Protein AF-A0A932DGZ7-F1 (afdb_monomer_lite)

pLDDT: mean 84.35, std 19.64, range [39.84, 98.25]

Sequence (95 aa):
MAGGARKTRTPPRSKRRRAPHAPVQEQIADSILETIGNTPLVRLHRVTRGVRGDVLAKLEFLNPGGSVKDRIGPRMIRSAEQARRLRPGGTIVEA

Radius of gyration: 22.99 Å; chains: 1; bounding box: 71×27×53 Å

Foldseek 3Di:
DDDDDPDPPPDPPPPPPPDPDDPPPPDDDPDLLVQQDPADWAWDDPVCPPPPDTDTDRLQLPRPVRHVCSVVVVVVVVVCVVVVVDDVPDDDDDD

Structure (mmCIF, N/CA/C/O backbone):
data_AF-A0A932DGZ7-F1
#
_entry.id   AF-A0A932DGZ7-F1
#
loop_
_atom_site.group_PDB
_atom_site.id
_atom_site.type_symbol
_atom_site.label_atom_id
_atom_site.label_alt_id
_atom_site.label_comp_id
_atom_site.label_asym_id
_atom_site.label_entity_id
_atom_site.label_seq_id
_atom_site.pdbx_PDB_ins_code
_atom_site.Cartn_x
_atom_site.Cartn_y
_atom_site.Cartn_z
_atom_site.occupancy
_atom_site.B_iso_or_equiv
_atom_site.auth_seq_id
_atom_site.auth_comp_id
_atom_site.auth_asym_id
_atom_site.auth_atom_id
_atom_site.pdbx_PDB_model_num
ATOM 1 N N . MET A 1 1 ? -56.043 1.891 31.546 1.00 42.25 1 MET A N 1
ATOM 2 C CA . MET A 1 1 ? -55.492 1.277 30.319 1.00 42.25 1 MET A CA 1
ATOM 3 C C . MET A 1 1 ? -54.001 1.575 30.265 1.00 42.25 1 MET A C 1
ATOM 5 O O . MET A 1 1 ? -53.632 2.735 30.154 1.00 42.25 1 MET A O 1
ATOM 9 N N . ALA A 1 2 ? -53.154 0.566 30.478 1.00 43.38 2 ALA A N 1
ATOM 10 C CA . ALA A 1 2 ? -51.706 0.731 30.607 1.00 43.38 2 ALA A CA 1
ATOM 11 C C . ALA A 1 2 ? -51.020 0.549 29.242 1.00 43.38 2 ALA A C 1
ATOM 13 O O . ALA A 1 2 ? -50.976 -0.557 28.706 1.00 43.38 2 ALA A O 1
ATOM 14 N N . GLY A 1 3 ? -50.503 1.638 28.671 1.00 39.84 3 GLY A N 1
ATOM 15 C CA . GLY A 1 3 ? -49.711 1.620 27.440 1.00 39.84 3 GLY A CA 1
ATOM 16 C C . GLY A 1 3 ? -48.283 1.148 27.717 1.00 39.84 3 GLY A C 1
ATOM 17 O O . GLY A 1 3 ? -47.456 1.907 28.217 1.00 39.84 3 GLY A O 1
ATOM 18 N N . GLY A 1 4 ? -47.995 -0.118 27.414 1.00 40.78 4 GLY A N 1
ATOM 19 C CA . GLY A 1 4 ? -46.669 -0.714 27.568 1.00 40.78 4 GLY A CA 1
ATOM 20 C C . GLY A 1 4 ? -45.671 -0.167 26.546 1.00 40.78 4 GLY A C 1
ATOM 21 O O . GLY A 1 4 ? -45.754 -0.469 25.356 1.00 40.78 4 GLY A O 1
ATOM 22 N N . ALA A 1 5 ? -44.693 0.609 27.013 1.00 53.69 5 ALA A N 1
ATOM 23 C CA . ALA A 1 5 ? -43.564 1.053 26.205 1.00 53.69 5 ALA A CA 1
ATOM 24 C C . ALA A 1 5 ? -42.772 -0.160 25.678 1.00 53.69 5 ALA A C 1
ATOM 26 O O . ALA A 1 5 ? -42.224 -0.949 26.454 1.00 53.69 5 ALA A O 1
ATOM 27 N N . ARG A 1 6 ? -42.677 -0.308 24.348 1.00 55.12 6 ARG A N 1
ATOM 28 C CA . ARG A 1 6 ? -41.765 -1.269 23.707 1.00 55.12 6 ARG A CA 1
ATOM 29 C C . ARG A 1 6 ? -40.330 -0.904 24.082 1.00 55.12 6 ARG A C 1
ATOM 31 O O . ARG A 1 6 ? -39.725 -0.030 23.470 1.00 55.12 6 ARG A O 1
ATOM 38 N N . LYS A 1 7 ? -39.771 -1.602 25.074 1.00 51.25 7 LYS A N 1
ATOM 39 C CA . LYS A 1 7 ? -38.330 -1.606 25.344 1.00 51.25 7 LYS A CA 1
ATOM 40 C C . LYS A 1 7 ? -37.624 -2.116 24.089 1.00 51.25 7 LYS A C 1
ATOM 42 O O . LYS A 1 7 ? -37.669 -3.309 23.790 1.00 51.25 7 LYS A O 1
ATOM 47 N N . THR A 1 8 ? -36.980 -1.220 23.349 1.00 50.06 8 THR A N 1
ATOM 48 C CA . THR A 1 8 ? -36.021 -1.585 22.310 1.00 50.06 8 THR A CA 1
ATOM 49 C C . THR A 1 8 ? -34.882 -2.333 23.002 1.00 50.06 8 THR A C 1
ATOM 51 O O . THR A 1 8 ? -34.039 -1.757 23.684 1.00 50.06 8 THR A O 1
ATOM 54 N N . ARG A 1 9 ? -34.903 -3.668 22.928 1.00 50.19 9 ARG A N 1
ATOM 55 C CA . ARG A 1 9 ? -33.833 -4.508 23.471 1.00 50.19 9 ARG A CA 1
ATOM 56 C C . ARG A 1 9 ? -32.605 -4.287 22.594 1.00 50.19 9 ARG A C 1
ATOM 58 O O . ARG A 1 9 ? -32.456 -4.939 21.567 1.00 50.19 9 ARG A O 1
ATOM 65 N N . THR A 1 10 ? -31.743 -3.346 22.973 1.00 47.94 10 THR A N 1
ATOM 66 C CA . THR A 1 10 ? -30.388 -3.265 22.423 1.00 47.94 10 THR A CA 1
ATOM 67 C C . THR A 1 10 ? -29.739 -4.630 22.658 1.00 47.94 10 THR A C 1
ATOM 69 O O . THR A 1 10 ? -29.702 -5.074 23.811 1.00 47.94 10 THR A O 1
ATOM 72 N N . PRO A 1 11 ? -29.296 -5.343 21.607 1.00 51.03 11 PRO A N 1
ATOM 73 C CA . PRO A 1 11 ? -28.744 -6.674 21.783 1.00 51.03 11 PRO A CA 1
ATOM 74 C C . PRO A 1 11 ? -27.520 -6.590 22.705 1.00 51.03 11 PRO A C 1
ATOM 76 O O . PRO A 1 11 ? -26.768 -5.608 22.638 1.00 51.03 11 PRO A O 1
ATOM 79 N N . PRO A 1 12 ? -27.316 -7.579 23.593 1.00 50.75 12 PRO A N 1
ATOM 80 C CA . PRO A 1 12 ? -26.180 -7.575 24.496 1.00 50.75 12 PRO A CA 1
ATOM 81 C C . PRO A 1 12 ? -24.905 -7.510 23.662 1.00 50.75 12 PRO A C 1
ATOM 83 O O . PRO A 1 12 ? -24.722 -8.282 22.720 1.00 50.75 12 PRO A O 1
ATOM 86 N N . ARG A 1 13 ? -24.038 -6.551 24.002 1.00 62.44 13 ARG A N 1
ATOM 87 C CA . ARG A 1 13 ? -22.732 -6.339 23.378 1.00 62.44 13 ARG A CA 1
ATOM 88 C C . ARG A 1 13 ? -21.979 -7.666 23.469 1.00 62.44 13 ARG A C 1
ATOM 90 O O . ARG A 1 13 ? -21.505 -8.023 24.547 1.00 62.44 13 ARG A O 1
ATOM 97 N N . SER A 1 14 ? -21.959 -8.441 22.382 1.00 57.78 14 SER A N 1
ATOM 98 C CA . SER A 1 14 ? -21.362 -9.773 22.397 1.00 57.78 14 SER A CA 1
ATOM 99 C C . SER A 1 14 ? -19.925 -9.607 22.868 1.00 57.78 14 SER A C 1
ATOM 101 O O . SER A 1 14 ? -19.157 -8.887 22.224 1.00 57.78 14 SER A O 1
ATOM 103 N N . LYS A 1 15 ? -19.565 -10.229 23.994 1.00 52.53 15 LYS A N 1
ATOM 104 C CA . LYS A 1 15 ? -18.174 -10.363 24.436 1.00 52.53 15 LYS A CA 1
ATOM 105 C C . LYS A 1 15 ? -17.472 -11.296 23.444 1.00 52.53 15 LYS A C 1
ATOM 107 O O . LYS A 1 15 ? -17.203 -12.454 23.739 1.00 52.53 15 LYS A O 1
ATOM 112 N N . ARG A 1 16 ? -17.266 -10.826 22.211 1.00 59.97 16 ARG A N 1
ATOM 113 C CA . ARG A 1 16 ? -16.508 -11.537 21.191 1.00 59.97 16 ARG A CA 1
ATOM 114 C C . ARG A 1 16 ? -15.071 -11.561 21.687 1.00 59.97 16 ARG A C 1
ATOM 116 O O . ARG A 1 16 ? -14.449 -10.516 21.865 1.00 59.97 16 ARG A O 1
ATOM 123 N N . ARG A 1 17 ? -14.617 -12.776 22.001 1.00 59.34 17 ARG A N 1
ATOM 124 C CA . ARG A 1 17 ? -13.241 -13.129 22.363 1.00 59.34 17 ARG A CA 1
ATOM 125 C C . ARG A 1 17 ? -12.289 -12.359 21.442 1.00 59.34 17 ARG A C 1
ATOM 127 O O . ARG A 1 17 ? -12.565 -12.267 20.244 1.00 59.34 17 ARG A O 1
ATOM 134 N N . ARG A 1 18 ? -11.198 -11.799 21.985 1.00 59.41 18 ARG A N 1
ATOM 135 C CA . ARG A 1 18 ? -10.090 -11.327 21.143 1.00 59.41 18 ARG A CA 1
ATOM 136 C C . ARG A 1 18 ? -9.736 -12.498 20.229 1.00 59.41 18 ARG A C 1
ATOM 138 O O . ARG A 1 18 ? -9.410 -13.571 20.736 1.00 59.41 18 ARG A O 1
ATOM 145 N N . ALA A 1 19 ? -9.891 -12.326 18.918 1.00 53.75 19 ALA A N 1
ATOM 146 C CA . ALA A 1 19 ? -9.285 -13.270 17.996 1.00 53.75 19 ALA A CA 1
ATOM 147 C C . ALA A 1 19 ? -7.785 -13.289 18.332 1.00 53.75 19 ALA A C 1
ATOM 149 O O . ALA A 1 19 ? -7.246 -12.214 18.632 1.00 53.75 19 ALA A O 1
ATOM 150 N N . PRO A 1 20 ? -7.137 -14.464 18.377 1.00 53.38 20 PRO A N 1
ATOM 151 C CA . PRO A 1 20 ? -5.690 -14.506 18.525 1.00 53.38 20 PRO A CA 1
ATOM 152 C C . PRO A 1 20 ? -5.087 -13.552 17.490 1.00 53.38 20 PRO A C 1
ATOM 154 O O . PRO A 1 20 ? -5.571 -13.501 16.354 1.00 53.38 20 PRO A O 1
ATOM 157 N N . HIS A 1 21 ? -4.099 -12.744 17.895 1.00 57.16 21 HIS A N 1
ATOM 158 C CA . HIS A 1 21 ? -3.283 -12.035 16.914 1.00 57.16 21 HIS A CA 1
ATOM 159 C C . HIS A 1 21 ? -2.817 -13.101 15.926 1.00 57.16 21 HIS A C 1
ATOM 161 O O . HIS A 1 21 ? -2.218 -14.091 16.347 1.00 57.16 21 HIS A O 1
ATOM 167 N N . ALA A 1 22 ? -3.185 -12.951 14.649 1.00 53.41 22 ALA A N 1
ATOM 168 C CA . ALA A 1 22 ? -2.618 -13.799 13.615 1.00 53.41 22 ALA A CA 1
ATOM 169 C C . ALA A 1 22 ? -1.094 -13.729 13.790 1.00 53.41 22 ALA A C 1
ATOM 171 O O . ALA A 1 22 ? -0.595 -12.623 14.039 1.00 53.41 22 ALA A O 1
ATOM 172 N N . PRO A 1 23 ? -0.388 -14.872 13.767 1.00 53.50 23 PRO A N 1
ATOM 173 C CA . PRO A 1 23 ? 1.051 -14.870 13.958 1.00 53.50 23 PRO A CA 1
ATOM 174 C C . PRO A 1 23 ? 1.648 -13.851 12.991 1.00 53.50 23 PRO A C 1
ATOM 176 O O . PRO A 1 23 ? 1.308 -13.848 11.804 1.00 53.50 23 PRO A O 1
ATOM 179 N N . VAL A 1 24 ? 2.475 -12.944 13.517 1.00 60.44 24 VAL A N 1
ATOM 180 C CA . VAL A 1 24 ? 3.357 -12.152 12.662 1.00 60.44 24 VAL A CA 1
ATOM 181 C C . VAL A 1 24 ? 4.155 -13.195 11.893 1.00 60.44 24 VAL A C 1
ATOM 183 O O . VAL A 1 24 ? 4.735 -14.087 12.507 1.00 60.44 24 VAL A O 1
ATOM 186 N N . GLN A 1 25 ? 4.076 -13.180 10.566 1.00 61.62 25 GLN A N 1
ATOM 187 C CA . GLN A 1 25 ? 4.874 -14.090 9.757 1.00 61.62 25 GLN A CA 1
ATOM 188 C C . GLN A 1 25 ? 6.338 -13.710 9.989 1.00 61.62 25 GLN A C 1
ATOM 190 O O . GLN A 1 25 ? 6.820 -12.728 9.437 1.00 61.62 25 GLN A O 1
ATOM 195 N N . GLU A 1 26 ? 7.012 -14.455 10.869 1.00 62.00 26 GLU A N 1
ATOM 196 C CA . GLU A 1 26 ? 8.462 -14.4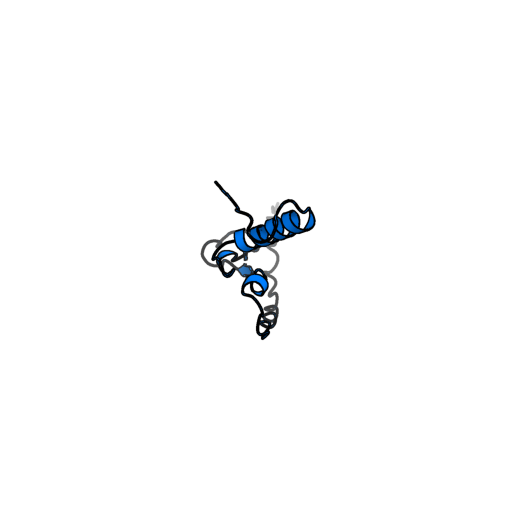31 11.092 1.00 62.00 26 GLU A CA 1
ATOM 197 C C . GLU A 1 26 ? 9.152 -15.059 9.876 1.00 62.00 26 GLU A C 1
ATOM 199 O O . GLU A 1 26 ? 9.757 -16.125 9.935 1.00 62.00 26 GLU A O 1
ATOM 204 N N . GLN A 1 27 ? 8.971 -14.430 8.722 1.00 72.50 27 GLN A N 1
ATOM 205 C CA . GLN A 1 27 ? 9.593 -14.818 7.471 1.00 72.50 27 GLN A CA 1
ATOM 206 C C . GLN A 1 27 ? 10.544 -13.692 7.088 1.00 72.50 27 GLN A C 1
ATOM 208 O O . GLN A 1 27 ? 10.152 -12.526 7.031 1.00 72.50 27 GLN A O 1
ATOM 213 N N . ILE A 1 28 ? 11.813 -14.041 6.879 1.00 89.25 28 ILE A N 1
ATOM 214 C CA . ILE A 1 28 ? 12.774 -13.132 6.259 1.00 89.25 28 ILE A CA 1
ATOM 215 C C . ILE A 1 28 ? 12.285 -12.931 4.824 1.00 89.25 28 ILE A C 1
ATOM 217 O O . ILE A 1 28 ? 12.203 -13.896 4.072 1.00 89.25 28 ILE A O 1
ATOM 221 N N . ALA A 1 29 ? 11.891 -11.704 4.490 1.00 92.00 29 ALA A N 1
ATOM 222 C CA . ALA A 1 29 ? 11.434 -11.350 3.153 1.00 92.00 29 ALA A CA 1
ATOM 223 C C . ALA A 1 29 ? 12.634 -11.143 2.220 1.00 92.00 29 ALA A C 1
ATOM 225 O O . ALA A 1 29 ? 13.569 -10.421 2.576 1.00 92.00 29 ALA A O 1
ATOM 226 N N . ASP A 1 30 ? 12.575 -11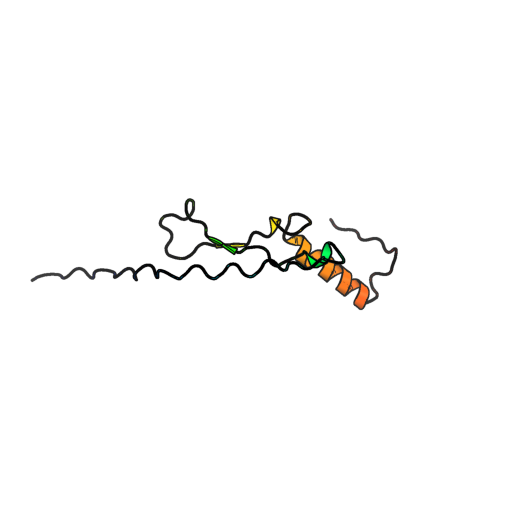.707 1.015 1.00 95.31 30 ASP A N 1
ATOM 227 C CA . ASP A 1 30 ? 13.629 -11.562 -0.002 1.00 95.31 30 ASP A CA 1
ATOM 228 C C . ASP A 1 30 ? 13.553 -10.195 -0.707 1.00 95.31 30 ASP A C 1
ATOM 230 O O . ASP A 1 30 ? 14.506 -9.722 -1.331 1.00 95.31 30 ASP A O 1
ATOM 234 N N . SER A 1 31 ? 12.405 -9.523 -0.600 1.00 95.00 31 SER A N 1
ATOM 235 C CA . SER A 1 31 ? 12.172 -8.182 -1.126 1.00 95.00 31 SER A CA 1
ATOM 236 C C . SER A 1 31 ? 11.228 -7.398 -0.226 1.00 95.00 31 SER A C 1
ATOM 238 O O . SER A 1 31 ? 10.250 -7.933 0.295 1.00 95.00 31 SER A O 1
ATOM 240 N N . ILE A 1 32 ? 11.426 -6.080 -0.141 1.00 95.38 32 ILE A N 1
ATOM 241 C CA . ILE A 1 32 ? 10.487 -5.187 0.552 1.00 95.38 32 ILE A CA 1
ATOM 242 C C . ILE A 1 32 ? 9.056 -5.305 -0.003 1.00 95.38 32 ILE A C 1
ATOM 244 O O . ILE A 1 32 ? 8.088 -5.128 0.735 1.00 95.38 32 ILE A O 1
ATOM 248 N N . LEU A 1 33 ? 8.907 -5.672 -1.283 1.00 95.81 33 LEU A N 1
ATOM 249 C CA . LEU A 1 33 ? 7.608 -5.866 -1.930 1.00 95.81 33 LEU A CA 1
ATOM 250 C C . LEU A 1 33 ? 6.784 -7.002 -1.303 1.00 95.81 33 LEU A C 1
ATOM 252 O O . LEU A 1 33 ? 5.559 -6.979 -1.397 1.00 95.81 33 LEU A O 1
ATOM 256 N N . GLU A 1 34 ? 7.425 -7.974 -0.653 1.00 94.62 34 GLU A N 1
ATOM 257 C CA . GLU A 1 34 ? 6.752 -9.088 0.031 1.00 94.62 34 GLU A CA 1
ATOM 258 C C . GLU A 1 34 ? 6.131 -8.663 1.364 1.00 94.62 34 GLU A C 1
ATOM 260 O O . GLU A 1 34 ? 5.233 -9.327 1.876 1.00 94.62 34 GLU A O 1
ATOM 265 N N . THR A 1 35 ? 6.549 -7.513 1.898 1.00 93.94 35 THR A N 1
ATOM 266 C CA . THR A 1 35 ? 5.994 -6.942 3.133 1.00 93.94 35 THR A CA 1
ATOM 267 C C . THR A 1 35 ? 4.745 -6.082 2.885 1.00 93.94 35 THR A C 1
ATOM 269 O O . THR A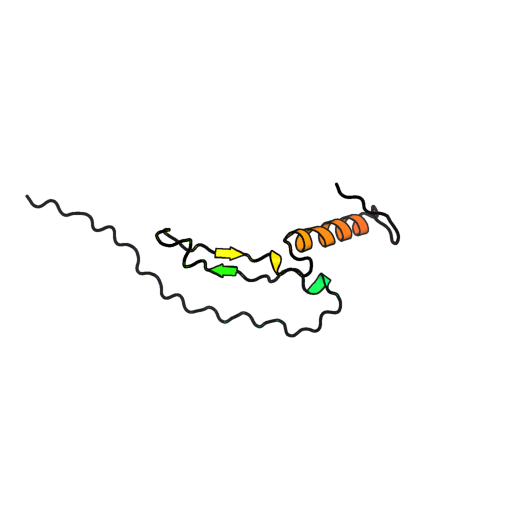 1 35 ? 4.136 -5.574 3.825 1.00 93.94 35 THR A O 1
ATOM 272 N N . ILE A 1 36 ? 4.326 -5.923 1.621 1.00 95.94 36 ILE A N 1
ATOM 273 C CA . ILE A 1 36 ? 3.114 -5.191 1.236 1.00 95.94 36 ILE A CA 1
ATOM 274 C C . ILE A 1 36 ? 1.872 -6.023 1.563 1.00 95.94 36 ILE A C 1
ATOM 276 O O . ILE A 1 36 ? 1.699 -7.154 1.111 1.00 95.94 36 ILE A O 1
ATOM 280 N N . GLY A 1 37 ? 0.919 -5.418 2.263 1.00 94.56 37 GLY A N 1
ATOM 281 C CA . GLY A 1 37 ? -0.325 -6.052 2.662 1.00 94.56 37 GLY A CA 1
ATOM 282 C C . GLY A 1 37 ? -0.312 -6.480 4.123 1.00 94.56 37 GLY A C 1
ATOM 283 O O . GLY A 1 37 ? 0.386 -5.899 4.940 1.00 94.56 37 GLY A O 1
ATOM 284 N N . ASN A 1 38 ? -1.211 -7.405 4.486 1.00 94.06 38 ASN A N 1
ATOM 285 C CA . ASN A 1 38 ? -1.403 -7.879 5.870 1.00 94.06 38 ASN A CA 1
ATOM 286 C C . ASN A 1 38 ? -1.497 -6.781 6.953 1.00 94.06 38 ASN A C 1
ATOM 288 O O . ASN A 1 38 ? -1.352 -7.043 8.143 1.00 94.06 38 ASN A O 1
ATOM 292 N N . THR A 1 39 ? -1.838 -5.557 6.548 1.00 95.88 39 THR A N 1
ATOM 293 C CA . THR A 1 39 ? -1.993 -4.405 7.432 1.00 95.88 39 THR A CA 1
ATOM 294 C C . THR A 1 39 ? -3.111 -4.651 8.448 1.00 95.88 39 THR A C 1
ATOM 296 O O . THR A 1 39 ? -4.114 -5.310 8.142 1.00 95.88 39 THR A O 1
ATOM 299 N N . PRO A 1 40 ? -2.997 -4.140 9.677 1.00 96.06 40 PRO A N 1
ATOM 300 C CA . PRO A 1 40 ? -3.942 -4.463 10.732 1.00 96.06 40 PRO A CA 1
ATOM 301 C C . PRO A 1 40 ? -5.314 -3.817 10.499 1.00 96.06 40 PRO A C 1
ATOM 303 O O . PRO A 1 40 ? -5.445 -2.724 9.941 1.00 96.06 40 PRO A O 1
ATOM 306 N N . LEU A 1 41 ? -6.351 -4.506 10.979 1.00 96.94 41 LEU A N 1
ATOM 307 C CA . LEU A 1 41 ? -7.696 -3.963 11.135 1.00 96.94 41 LEU A CA 1
ATOM 308 C C . LEU A 1 41 ? -7.898 -3.602 12.612 1.00 96.94 41 LEU A C 1
ATOM 310 O O . LEU A 1 41 ? -7.943 -4.482 13.471 1.00 96.94 41 LEU A O 1
ATOM 314 N N . VAL A 1 42 ? -7.993 -2.309 12.912 1.00 96.50 42 VAL A N 1
ATOM 315 C CA . VAL A 1 42 ? -7.984 -1.778 14.280 1.00 96.50 42 VAL A CA 1
ATOM 316 C C . VAL A 1 42 ? -9.337 -1.194 14.644 1.00 96.50 42 VAL A C 1
ATOM 318 O O . VAL A 1 42 ? -9.928 -0.418 13.903 1.00 96.50 42 VAL A O 1
ATOM 321 N N . ARG A 1 43 ? -9.839 -1.547 15.823 1.00 96.44 43 ARG A N 1
ATOM 322 C CA . ARG A 1 43 ? -11.105 -1.029 16.336 1.00 96.44 43 ARG A CA 1
ATOM 323 C C . ARG A 1 43 ? -10.949 0.394 16.866 1.00 96.44 43 ARG A C 1
ATOM 325 O O . ARG A 1 43 ? -10.113 0.646 17.729 1.00 96.44 43 ARG A O 1
ATOM 332 N N . LEU A 1 44 ? -11.811 1.302 16.415 1.00 97.31 44 LEU A N 1
ATOM 333 C CA . LEU A 1 44 ? -11.873 2.662 16.943 1.00 97.31 44 LEU A CA 1
ATOM 334 C C . LEU A 1 44 ? -12.820 2.700 18.147 1.00 97.31 44 LEU A C 1
ATOM 336 O O . LEU A 1 44 ? -13.967 2.266 18.050 1.00 97.31 44 LEU A O 1
ATOM 340 N N . HIS A 1 45 ? -12.336 3.198 19.290 1.00 95.69 45 HIS A N 1
ATOM 341 C CA . HIS A 1 45 ? -13.104 3.239 20.543 1.00 95.69 45 HIS A CA 1
ATOM 342 C C . HIS A 1 45 ? -13.568 4.644 20.945 1.00 95.69 45 HIS A C 1
ATOM 344 O O . HIS A 1 45 ? -14.719 4.825 21.338 1.00 95.69 45 HIS A O 1
ATOM 350 N N . ARG A 1 46 ? -12.661 5.631 20.916 1.00 96.94 46 ARG A N 1
ATOM 351 C CA . ARG A 1 46 ? -12.913 6.974 21.469 1.00 96.94 46 ARG A CA 1
ATOM 352 C C . ARG A 1 46 ? -13.742 7.844 20.528 1.00 96.94 46 ARG A C 1
ATOM 354 O O . ARG A 1 46 ? -14.734 8.417 20.960 1.00 96.94 46 ARG A O 1
ATOM 361 N N . VAL A 1 47 ? -13.342 7.915 19.260 1.00 97.12 47 VAL A N 1
ATOM 362 C CA . VAL A 1 47 ? -13.941 8.799 18.239 1.00 97.12 47 VAL A CA 1
ATOM 363 C C . VAL A 1 47 ? -15.299 8.316 17.721 1.00 97.12 47 VAL A C 1
ATOM 365 O O . VAL A 1 47 ? -16.022 9.062 17.081 1.00 97.12 47 VAL A O 1
ATOM 368 N N . THR A 1 48 ? -15.669 7.075 18.024 1.00 96.88 48 THR A N 1
ATOM 369 C CA . THR A 1 48 ? -16.886 6.401 17.534 1.00 96.88 48 THR A CA 1
ATOM 370 C C . THR A 1 48 ? -17.872 6.103 18.664 1.00 96.88 48 THR A C 1
ATOM 372 O O . THR A 1 48 ? -18.772 5.273 18.527 1.00 96.88 48 THR A O 1
ATOM 375 N N . ARG A 1 49 ? -17.715 6.763 19.819 1.00 95.94 49 ARG A N 1
ATOM 376 C CA . ARG A 1 49 ? -18.615 6.599 20.966 1.00 95.94 49 ARG A CA 1
ATOM 377 C C . ARG A 1 49 ? -20.048 6.974 20.563 1.00 95.94 49 ARG A C 1
ATOM 379 O O . ARG A 1 49 ? -20.276 8.035 20.003 1.00 95.94 49 ARG A O 1
ATOM 386 N N . GLY A 1 50 ? -21.011 6.104 20.871 1.00 95.81 50 GLY A N 1
ATOM 387 C CA . GLY A 1 50 ? -22.430 6.315 20.548 1.00 95.81 50 GLY A CA 1
ATOM 388 C C . GLY A 1 50 ? -22.852 5.829 19.157 1.00 95.81 50 GLY A C 1
ATOM 389 O O . GLY A 1 50 ? -24.049 5.713 18.900 1.00 95.81 50 GLY A O 1
ATOM 390 N N . VAL A 1 51 ? -21.906 5.461 18.285 1.00 96.38 51 VAL A N 1
ATOM 391 C CA . VAL A 1 51 ? -22.223 4.823 17.002 1.00 96.38 51 VAL A CA 1
ATOM 392 C C . VAL A 1 51 ? -22.726 3.400 17.252 1.00 96.38 51 VAL A C 1
ATOM 394 O O . VAL A 1 51 ? -22.112 2.618 17.983 1.00 96.38 51 VAL A O 1
ATOM 397 N N . ARG A 1 52 ? -23.866 3.050 16.645 1.00 94.19 52 ARG A N 1
ATOM 398 C CA . ARG A 1 52 ? -24.388 1.680 16.659 1.00 94.19 52 ARG A CA 1
ATOM 399 C C . ARG A 1 52 ? -23.601 0.836 15.656 1.00 94.19 52 ARG A C 1
ATOM 401 O O . ARG A 1 52 ? -23.777 0.997 14.457 1.00 94.19 52 ARG A O 1
ATOM 408 N N . GLY A 1 53 ? -22.763 -0.067 16.161 1.00 93.75 53 GLY A N 1
ATOM 409 C CA . GLY A 1 53 ? -21.985 -1.009 15.352 1.00 93.75 53 GLY A CA 1
ATOM 410 C C . GLY A 1 53 ? -20.481 -0.935 15.607 1.00 93.75 53 GLY A C 1
ATOM 411 O O . GLY A 1 53 ? -20.000 -0.134 16.409 1.0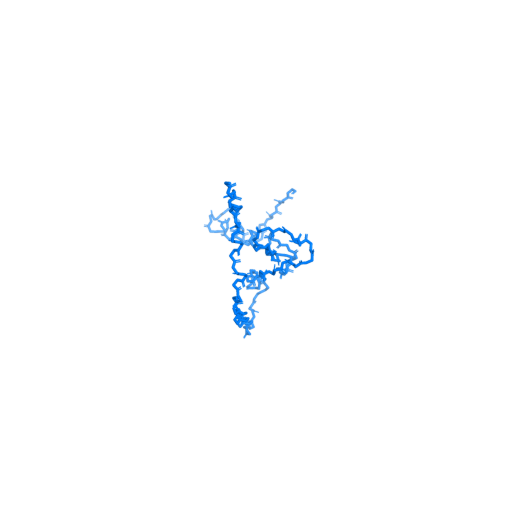0 93.75 53 GLY A O 1
ATOM 412 N N . ASP A 1 54 ? -19.745 -1.808 14.925 1.00 95.25 54 ASP A N 1
ATOM 413 C CA . ASP A 1 54 ? -18.289 -1.846 14.965 1.00 95.25 54 ASP A CA 1
ATOM 414 C C . ASP A 1 54 ? -17.715 -0.893 13.914 1.00 95.25 54 ASP A C 1
ATOM 416 O O . ASP A 1 54 ? -17.949 -1.074 12.723 1.00 95.25 54 ASP A O 1
ATOM 420 N N . VAL A 1 55 ? -16.918 0.085 14.348 1.00 97.12 55 VAL A N 1
ATOM 421 C CA . VAL A 1 55 ? -16.147 0.944 13.440 1.00 97.12 55 VAL A CA 1
ATOM 422 C C . VAL A 1 55 ? -14.685 0.521 13.502 1.00 97.12 55 VAL A C 1
ATOM 424 O O . VAL A 1 55 ? -14.062 0.535 14.570 1.00 97.12 55 VAL A O 1
ATOM 427 N N . LEU A 1 56 ? -14.153 0.106 12.356 1.00 97.81 56 LEU A N 1
ATOM 428 C CA . LEU A 1 56 ? -12.814 -0.452 12.210 1.00 97.81 56 LEU A CA 1
ATOM 429 C C . LEU A 1 56 ? -12.015 0.380 11.200 1.00 97.81 56 LEU A C 1
ATOM 431 O O . LEU A 1 56 ? -12.551 0.797 10.178 1.00 97.81 56 LEU A O 1
ATOM 435 N N . ALA A 1 57 ? -10.734 0.589 11.476 1.00 97.88 57 ALA A N 1
ATOM 436 C CA . ALA A 1 57 ? -9.778 1.249 10.603 1.00 97.88 57 ALA A CA 1
ATOM 437 C C . ALA A 1 57 ? -8.807 0.214 10.030 1.00 97.88 57 ALA A C 1
ATOM 439 O O . ALA A 1 57 ? -8.148 -0.511 10.776 1.00 97.88 57 ALA A O 1
ATOM 440 N N . LYS A 1 58 ? -8.712 0.139 8.702 1.00 98.12 58 LYS A N 1
ATOM 441 C CA . LYS A 1 58 ? -7.705 -0.662 8.002 1.00 98.12 58 LYS A CA 1
ATOM 442 C C . LYS A 1 58 ? -6.466 0.208 7.793 1.00 98.12 58 LYS A C 1
ATOM 444 O O . LYS A 1 58 ? -6.524 1.179 7.044 1.00 98.12 58 LYS A O 1
ATOM 449 N N . LEU A 1 59 ? -5.377 -0.090 8.500 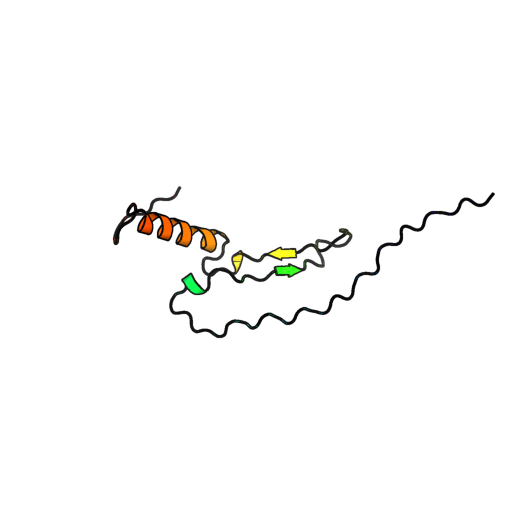1.00 97.88 59 LEU A N 1
ATOM 450 C CA . LEU A 1 59 ? -4.225 0.815 8.602 1.00 97.88 59 LEU A CA 1
ATOM 451 C C . LEU A 1 59 ? -3.247 0.643 7.428 1.00 97.88 59 LEU A C 1
ATOM 453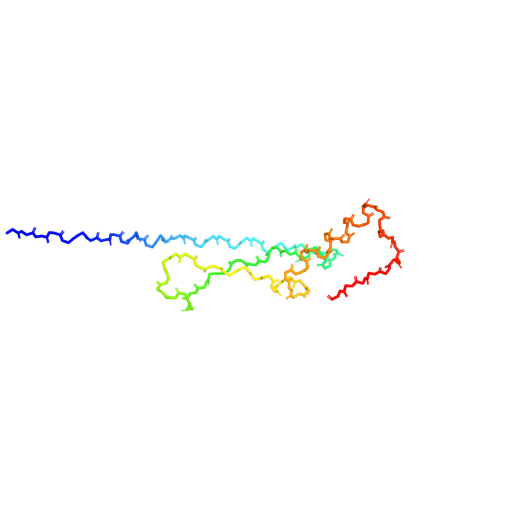 O O . LEU A 1 59 ? -2.135 0.155 7.589 1.00 97.88 59 LEU A O 1
ATOM 457 N N . GLU A 1 60 ? -3.668 1.039 6.227 1.00 98.19 60 GLU A N 1
ATOM 458 C CA . GLU A 1 60 ? -2.875 0.911 4.990 1.00 98.19 60 GLU A CA 1
ATOM 459 C C . GLU A 1 60 ? -1.613 1.787 4.934 1.00 98.19 60 GLU A C 1
ATOM 461 O O . GLU A 1 60 ? -0.765 1.582 4.075 1.00 98.19 60 GLU A O 1
ATOM 466 N N . PHE A 1 61 ? -1.449 2.738 5.851 1.00 98.06 61 PHE A N 1
ATOM 467 C CA . PHE A 1 61 ? -0.199 3.493 5.971 1.00 98.06 61 PHE A CA 1
ATOM 468 C C . PHE A 1 61 ? 0.959 2.658 6.548 1.00 98.06 61 PHE A C 1
ATOM 470 O O . PHE A 1 61 ? 2.085 3.132 6.583 1.00 98.06 61 PHE A O 1
ATOM 477 N N . LEU A 1 62 ? 0.686 1.436 7.024 1.00 97.75 62 LEU A N 1
ATOM 478 C CA . LEU A 1 62 ? 1.700 0.497 7.519 1.00 97.75 62 LEU A CA 1
ATOM 479 C C . LEU A 1 62 ? 2.278 -0.414 6.426 1.00 97.75 62 LEU A C 1
ATOM 481 O O . LEU A 1 62 ? 3.085 -1.284 6.734 1.00 97.75 62 LEU A O 1
ATOM 485 N N . ASN A 1 63 ? 1.867 -0.245 5.168 1.00 97.88 63 ASN A N 1
ATOM 486 C CA . ASN A 1 63 ? 2.638 -0.799 4.057 1.00 97.88 63 ASN A CA 1
ATOM 487 C C . ASN A 1 63 ? 4.010 -0.080 3.974 1.00 97.88 63 ASN A C 1
ATOM 489 O O . ASN A 1 63 ? 4.124 1.054 4.445 1.00 97.88 63 ASN A O 1
ATOM 493 N N . PRO A 1 64 ? 5.055 -0.701 3.397 1.00 97.19 64 PRO A N 1
ATOM 494 C CA . PRO A 1 64 ? 6.433 -0.192 3.460 1.00 97.19 64 PRO A CA 1
ATOM 495 C C . PRO A 1 64 ? 6.675 1.174 2.793 1.00 97.19 64 PRO A C 1
ATOM 497 O O . PRO A 1 64 ? 7.546 1.919 3.230 1.00 97.19 64 PRO A O 1
ATOM 500 N N . GLY A 1 65 ? 5.914 1.525 1.759 1.00 97.06 65 GLY A N 1
ATOM 501 C CA . GLY A 1 65 ? 5.908 2.843 1.114 1.00 97.06 65 GLY A CA 1
ATOM 502 C C . GLY A 1 65 ? 4.971 3.850 1.791 1.00 97.06 65 GLY A C 1
ATOM 503 O O . GLY A 1 65 ? 4.817 4.976 1.320 1.00 97.06 65 GLY A O 1
ATOM 504 N N . GLY A 1 66 ? 4.341 3.470 2.906 1.00 98.06 66 GLY A N 1
ATOM 505 C CA . GLY A 1 66 ? 3.581 4.368 3.772 1.00 98.06 66 GLY A CA 1
ATOM 506 C C . GLY A 1 66 ? 2.153 4.644 3.311 1.00 98.06 66 GLY A C 1
ATOM 507 O O . GLY A 1 66 ? 1.477 5.506 3.877 1.00 98.06 66 GLY A O 1
ATOM 508 N N . SER A 1 67 ? 1.652 3.946 2.287 1.00 98.19 67 SER A N 1
ATOM 509 C CA . SER A 1 67 ? 0.293 4.184 1.801 1.00 98.19 67 SER A CA 1
ATOM 510 C C . SER A 1 67 ? -0.364 2.957 1.176 1.00 98.19 67 SER A C 1
ATOM 512 O O . SER A 1 67 ? 0.264 1.963 0.828 1.00 98.19 67 SER A O 1
ATOM 514 N N . VAL A 1 68 ? -1.673 3.061 0.942 1.00 98.06 68 VAL A N 1
ATOM 515 C CA . VAL A 1 68 ? -2.442 2.041 0.210 1.00 98.06 68 VAL A CA 1
ATOM 516 C C . VAL A 1 68 ? -1.948 1.829 -1.230 1.00 98.06 68 VAL A C 1
ATOM 518 O O . VAL A 1 68 ? -2.256 0.802 -1.837 1.00 98.06 68 VAL A O 1
ATOM 521 N N . LYS A 1 69 ? -1.197 2.784 -1.802 1.00 97.81 69 LYS A N 1
ATOM 522 C CA . LYS A 1 69 ? -0.726 2.707 -3.193 1.00 97.81 69 LYS A CA 1
ATOM 523 C C . LYS A 1 69 ? 0.319 1.616 -3.406 1.00 97.81 69 LYS A C 1
ATOM 525 O O . LYS A 1 69 ? 0.403 1.082 -4.511 1.00 97.81 69 LYS A O 1
ATOM 530 N N . ASP A 1 70 ? 0.968 1.168 -2.338 1.00 98.25 70 ASP A N 1
ATOM 531 C CA . ASP A 1 70 ? 1.883 0.029 -2.363 1.00 98.25 70 ASP A CA 1
ATOM 532 C C . ASP A 1 70 ? 1.190 -1.244 -2.865 1.00 98.25 70 ASP A C 1
ATOM 534 O O . ASP A 1 70 ? 1.815 -2.089 -3.491 1.00 98.25 70 ASP A O 1
ATOM 538 N N . ARG A 1 71 ? -0.132 -1.377 -2.684 1.00 97.56 71 ARG A N 1
ATOM 539 C CA . ARG A 1 71 ? -0.881 -2.527 -3.215 1.00 97.56 71 ARG A CA 1
ATOM 540 C C . ARG A 1 71 ? -1.035 -2.507 -4.732 1.00 97.56 71 ARG A C 1
ATOM 542 O O . ARG A 1 71 ? -1.058 -3.568 -5.354 1.00 97.56 71 ARG A O 1
ATOM 549 N N . ILE A 1 72 ? -1.239 -1.327 -5.319 1.00 97.94 72 ILE A N 1
ATOM 550 C CA . ILE A 1 72 ? -1.587 -1.204 -6.740 1.00 97.94 72 ILE A CA 1
ATOM 551 C C . ILE A 1 72 ? -0.352 -1.022 -7.618 1.00 97.94 72 ILE A C 1
ATOM 553 O O . ILE A 1 72 ? -0.319 -1.602 -8.699 1.00 97.94 72 ILE A O 1
ATOM 557 N N . GLY A 1 73 ? 0.679 -0.315 -7.140 1.00 96.81 73 GLY A N 1
ATOM 558 C CA . GLY A 1 73 ? 1.909 -0.050 -7.894 1.00 96.81 73 GLY A CA 1
ATOM 559 C C . GLY A 1 73 ? 2.533 -1.320 -8.488 1.00 96.81 73 GLY A C 1
ATOM 560 O O . GLY A 1 73 ? 2.528 -1.473 -9.710 1.00 96.81 73 GLY A O 1
ATOM 561 N N . PRO A 1 74 ? 2.954 -2.304 -7.669 1.00 96.50 74 PRO A N 1
ATOM 562 C CA . PRO A 1 74 ? 3.536 -3.552 -8.159 1.00 96.50 74 PRO A CA 1
ATOM 563 C C . PRO A 1 74 ? 2.597 -4.330 -9.082 1.00 96.50 74 PRO A C 1
ATOM 565 O O . PRO A 1 74 ? 3.049 -5.004 -10.002 1.00 96.50 74 PRO A O 1
ATOM 568 N N . ARG A 1 75 ? 1.279 -4.238 -8.864 1.00 96.50 75 ARG A N 1
ATOM 569 C CA . ARG A 1 75 ? 0.285 -4.935 -9.686 1.00 96.50 75 ARG A CA 1
ATOM 570 C C . ARG A 1 75 ? 0.171 -4.321 -11.083 1.00 96.50 75 ARG A C 1
ATOM 572 O O . ARG A 1 75 ? 0.087 -5.070 -12.053 1.00 96.50 75 ARG A O 1
ATOM 579 N N . MET A 1 76 ? 0.212 -2.991 -11.191 1.00 97.75 76 MET A N 1
ATOM 580 C CA . MET A 1 76 ? 0.247 -2.286 -12.478 1.00 97.75 76 MET A CA 1
ATOM 581 C C . MET A 1 76 ? 1.536 -2.594 -13.241 1.00 97.75 76 MET A C 1
ATOM 583 O O . MET A 1 76 ? 1.470 -2.948 -14.417 1.00 97.75 76 MET A O 1
ATOM 587 N N . ILE A 1 77 ? 2.686 -2.549 -12.558 1.00 97.19 77 ILE A N 1
ATOM 588 C CA . ILE A 1 77 ? 3.991 -2.858 -13.159 1.00 97.19 77 ILE A CA 1
ATOM 589 C C . ILE A 1 77 ? 4.035 -4.301 -13.670 1.00 97.19 77 ILE A C 1
ATOM 591 O O . ILE A 1 77 ? 4.250 -4.507 -14.863 1.00 97.19 77 ILE A O 1
ATOM 595 N N . ARG A 1 78 ? 3.697 -5.292 -12.831 1.00 96.38 78 ARG A N 1
ATOM 596 C CA . ARG A 1 78 ? 3.655 -6.709 -13.240 1.00 96.38 78 ARG A CA 1
ATOM 597 C C . ARG A 1 78 ? 2.717 -6.943 -14.420 1.00 96.38 78 ARG A C 1
ATOM 599 O O . ARG A 1 78 ? 3.041 -7.706 -15.325 1.00 96.38 78 ARG A O 1
ATOM 606 N N . SER A 1 79 ? 1.557 -6.285 -14.434 1.00 98.00 79 SER A N 1
ATOM 607 C CA . SER A 1 79 ? 0.622 -6.396 -15.555 1.00 98.00 79 SER A CA 1
ATOM 608 C C . SER A 1 79 ? 1.203 -5.816 -16.849 1.00 98.00 79 SER A C 1
ATOM 610 O O . SER A 1 79 ? 0.995 -6.394 -17.915 1.00 98.00 79 SER A O 1
ATOM 612 N N . ALA A 1 80 ? 1.923 -4.693 -16.781 1.00 98.19 80 ALA A N 1
ATOM 613 C CA . ALA A 1 80 ? 2.566 -4.084 -17.943 1.00 98.19 80 ALA A CA 1
ATOM 614 C C . ALA A 1 80 ? 3.738 -4.930 -18.468 1.00 98.19 80 ALA A C 1
ATOM 616 O O . ALA A 1 80 ? 3.893 -5.065 -19.684 1.00 98.19 80 ALA A O 1
ATOM 617 N N . GLU A 1 81 ? 4.519 -5.538 -17.575 1.00 97.75 81 GLU A N 1
ATOM 618 C CA . GLU A 1 81 ? 5.593 -6.481 -17.913 1.00 97.75 81 GLU A CA 1
ATOM 619 C C . GLU A 1 81 ? 5.039 -7.740 -18.594 1.00 97.75 81 GLU A C 1
ATOM 621 O O . GLU A 1 81 ? 5.492 -8.109 -19.678 1.00 97.75 81 GLU A O 1
ATOM 626 N N . GLN A 1 82 ? 3.997 -8.359 -18.022 1.00 98.12 82 GLN A N 1
ATOM 627 C CA . GLN A 1 82 ? 3.320 -9.529 -18.603 1.00 98.12 82 GLN A CA 1
ATOM 628 C C . GLN A 1 82 ? 2.737 -9.228 -19.989 1.00 98.12 82 GLN A C 1
ATOM 630 O O . GLN A 1 82 ? 2.845 -10.045 -20.904 1.00 98.12 82 GLN A O 1
ATOM 635 N N . ALA A 1 83 ? 2.175 -8.031 -20.171 1.00 98.06 83 ALA A N 1
ATOM 636 C CA . ALA A 1 83 ? 1.670 -7.557 -21.457 1.00 98.06 83 ALA A CA 1
ATOM 637 C C . ALA A 1 83 ? 2.778 -7.109 -22.432 1.00 98.06 83 ALA A C 1
ATOM 639 O O . ALA A 1 83 ? 2.468 -6.622 -23.519 1.00 98.06 83 ALA A O 1
ATOM 640 N N . ARG A 1 84 ? 4.063 -7.227 -22.058 1.00 97.12 84 ARG A N 1
ATOM 641 C CA . ARG A 1 84 ? 5.234 -6.759 -22.825 1.00 97.12 84 ARG A CA 1
ATOM 642 C C . ARG A 1 84 ? 5.204 -5.262 -23.175 1.00 97.12 84 ARG A C 1
ATOM 644 O O . ARG A 1 84 ? 5.884 -4.835 -24.109 1.00 97.12 84 ARG A O 1
ATOM 651 N N . ARG A 1 85 ? 4.432 -4.467 -22.425 1.00 97.88 85 ARG A N 1
ATOM 652 C CA . ARG A 1 85 ? 4.337 -3.000 -22.548 1.00 97.88 85 ARG A CA 1
ATOM 653 C C . ARG A 1 85 ? 5.446 -2.286 -21.780 1.00 97.88 85 ARG A C 1
ATOM 655 O O . ARG A 1 85 ? 5.809 -1.177 -22.149 1.00 97.88 85 ARG A O 1
ATOM 662 N N . LEU A 1 86 ? 5.980 -2.927 -20.743 1.00 97.94 86 LEU A N 1
ATOM 663 C CA . LEU A 1 86 ? 7.142 -2.473 -19.988 1.00 97.94 86 LEU A CA 1
ATOM 664 C C . LEU A 1 86 ? 8.267 -3.502 -20.138 1.00 97.94 86 LEU A C 1
ATOM 666 O O . LEU A 1 86 ? 8.020 -4.708 -20.132 1.00 97.94 86 LEU A O 1
ATOM 670 N N . ARG A 1 87 ? 9.496 -3.020 -20.319 1.00 97.06 87 ARG A N 1
ATOM 671 C CA . ARG A 1 87 ? 10.707 -3.837 -20.472 1.00 97.06 87 ARG A CA 1
ATOM 672 C C . ARG A 1 87 ? 11.749 -3.402 -19.440 1.00 97.06 87 ARG A C 1
ATOM 674 O O . ARG A 1 87 ? 11.667 -2.263 -18.974 1.00 97.06 87 ARG A O 1
ATOM 681 N N . PRO A 1 88 ? 12.739 -4.254 -19.116 1.00 97.50 88 PRO A N 1
ATOM 682 C CA . PRO A 1 88 ? 13.869 -3.846 -18.287 1.00 97.50 88 PRO A CA 1
ATOM 683 C C . PRO A 1 88 ? 14.506 -2.549 -18.803 1.00 97.50 88 PRO A C 1
ATOM 685 O O . PRO A 1 88 ? 14.739 -2.408 -20.003 1.00 97.50 88 PRO A O 1
ATOM 688 N N . GLY A 1 89 ? 14.739 -1.597 -17.897 1.00 97.12 89 GLY A N 1
ATOM 689 C CA . GLY A 1 89 ? 15.258 -0.263 -18.225 1.00 97.12 89 GLY A CA 1
ATOM 690 C C . GLY A 1 89 ? 14.232 0.722 -18.803 1.00 97.12 89 GLY A C 1
ATOM 691 O O . GLY A 1 89 ? 14.603 1.842 -19.137 1.00 97.12 89 GLY A O 1
ATOM 692 N N . GLY A 1 90 ? 12.958 0.339 -18.936 1.00 96.38 90 GLY A N 1
ATOM 693 C CA . GLY A 1 90 ? 11.896 1.241 -19.380 1.00 96.38 90 GLY A CA 1
ATOM 694 C C . GLY A 1 90 ? 11.577 2.340 -18.360 1.00 96.38 90 GLY A C 1
ATOM 695 O O . GLY A 1 90 ? 11.657 2.126 -17.152 1.00 96.38 90 GLY A O 1
ATOM 696 N N . THR A 1 91 ? 11.169 3.508 -18.855 1.00 96.75 91 THR A N 1
ATOM 697 C CA . THR A 1 91 ? 10.785 4.659 -18.025 1.00 96.75 91 THR A CA 1
ATOM 698 C C . THR A 1 91 ? 9.298 4.620 -17.686 1.00 96.75 91 THR A C 1
ATOM 700 O O . THR A 1 91 ? 8.460 4.406 -18.562 1.00 96.75 91 THR A O 1
ATOM 703 N N . ILE A 1 92 ? 8.968 4.876 -16.420 1.00 97.00 92 ILE A N 1
ATOM 704 C CA . ILE A 1 92 ? 7.595 5.038 -15.927 1.00 97.00 92 ILE A CA 1
ATOM 705 C C . ILE A 1 92 ? 7.366 6.525 -15.643 1.00 97.00 92 ILE A C 1
ATOM 707 O O . ILE A 1 92 ? 8.213 7.171 -15.031 1.00 97.00 92 ILE A O 1
ATOM 711 N N . VAL A 1 93 ? 6.224 7.054 -16.079 1.00 96.44 93 VAL A N 1
ATOM 712 C CA . VAL A 1 93 ? 5.788 8.432 -15.819 1.00 96.44 93 VAL A CA 1
ATOM 713 C C . VAL A 1 93 ? 4.395 8.369 -15.199 1.00 96.44 93 VAL A C 1
ATOM 715 O O . VAL A 1 93 ? 3.531 7.681 -15.735 1.00 96.44 93 VAL A O 1
ATOM 718 N N . GLU A 1 94 ? 4.199 9.077 -14.089 1.00 94.62 94 GLU A N 1
ATOM 719 C CA . GLU A 1 94 ? 2.933 9.211 -13.354 1.00 94.62 94 GLU A CA 1
ATOM 720 C C . GLU A 1 94 ? 2.697 10.709 -13.090 1.00 94.62 94 GLU A C 1
ATOM 722 O O . GLU A 1 94 ? 3.671 11.454 -12.943 1.00 94.62 94 GLU A O 1
ATOM 727 N N . ALA A 1 95 ? 1.434 11.148 -13.080 1.00 86.94 95 ALA A N 1
ATOM 728 C CA . ALA A 1 95 ? 1.035 12.549 -12.893 1.00 86.94 95 ALA A CA 1
ATOM 729 C C . ALA A 1 95 ? 0.627 12.871 -11.448 1.00 86.94 95 ALA A C 1
ATOM 731 O O . ALA A 1 95 ? 0.068 11.977 -10.773 1.00 86.94 95 ALA A O 1
#

Secondary structure (DSSP, 8-state):
---------PPP-----PPPPPPP-----SSGGGGSS---EEE--STTTT-SS--EEE-GGGSTTSSGGGGTHHHHHHHHHHTTSS-TT------